Protein AF-A0A8J8GK14-F1 (afdb_monomer)

Nearest PDB structures (foldseek):
  2dpd-assembly1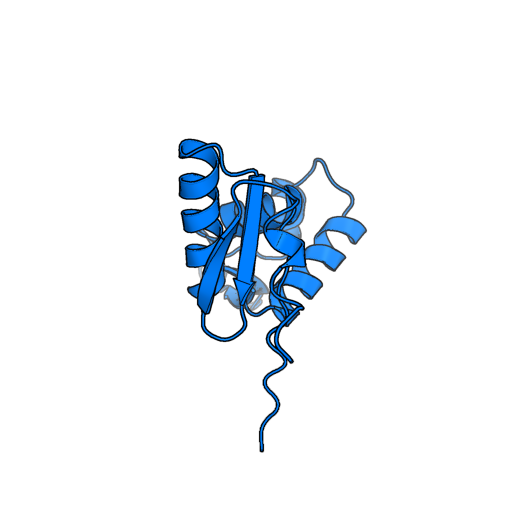_B  TM=7.185E-01  e=2.760E-03  Bacillus subtilis
  3u1d-assembly1_B  TM=7.620E-01  e=7.532E-03  Halomicrobium mukohataei DSM 12286
  4g6q-assembly1_A  TM=6.175E-01  e=2.434E-03  Kribbella fla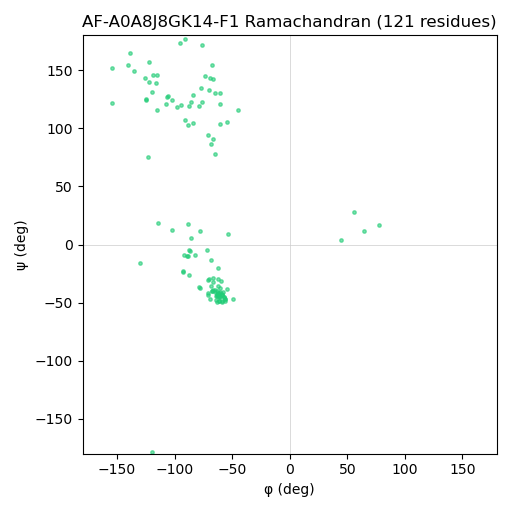vida DSM 17836
  6cmv-assembly3_F  TM=6.280E-01  e=9.682E-03  Sulfolobus acidocaldarius
  1bm9-assembly1_A  TM=5.878E-01  e=8.020E-03  Bacillus subtilis

Mean predicted aligned error: 11.46 Å

Secondary structure (DSSP, 8-state):
--------EE--HHHHHHHHHHHHS-EEHHHHHHHTTTS-HHHHHHHHHHHHHTTSEEEEEE--SSS----EEEEEE-HHHHHHHHHHHHHHHHT--EEEE-TTS-EEEESSSSTTSGGG---

Solvent-accessible surface area (backbone atoms only — not comparable to full-atom values): 7281 Å² total; per-residue (Å²): 135,83,82,75,76,56,62,68,43,77,73,50,77,65,53,50,50,53,39,60,61,20,62,83,45,67,36,37,65,69,58,48,47,62,75,51,63,88,58,57,69,67,58,52,53,50,51,52,52,53,34,37,79,66,54,26,34,39,81,42,82,40,76,57,79,94,77,55,92,63,77,38,67,19,37,28,40,30,72,59,25,47,52,55,49,53,50,48,53,51,32,57,76,72,65,35,70,50,58,32,42,38,72,82,74,49,71,50,83,24,69,42,84,68,64,67,64,62,78,80,67,75,136

Foldseek 3Di:
DDPPPFPWDWQDPLLLVLQVVQAVPWDFLVVSCVVVVVDDSVVNVVSQVVCVVVLQKDWDWDDDPDDDPDTTITIHGDPLVVLQNVVVVVCVVVCFDTWTQTSVSDIDTHNDPVSVPCVVDDD

Organism: NCBI:txid2741724

Radius of gyration: 16.47 Å; Cα contacts (8 Å, |Δi|>4): 160; chains: 1; bounding box: 32×40×49 Å

pLDDT: mean 71.57, std 18.67, range [32.75, 92.5]

Structure (mmCIF, N/CA/C/O backbone):
data_AF-A0A8J8GK14-F1
#
_entry.id   AF-A0A8J8GK14-F1
#
loop_
_atom_site.group_PDB
_atom_site.id
_atom_site.type_symbol
_atom_site.label_atom_id
_atom_site.label_alt_id
_atom_site.label_comp_id
_atom_site.label_asym_id
_atom_site.label_entity_id
_atom_site.label_seq_id
_atom_site.pdbx_PDB_ins_code
_atom_site.Cartn_x
_atom_site.Cartn_y
_atom_site.Cartn_z
_atom_site.occupancy
_atom_site.B_iso_or_equiv
_atom_site.auth_seq_id
_atom_site.auth_comp_id
_atom_site.auth_asym_id
_atom_site.auth_atom_id
_atom_site.pdbx_PDB_model_num
ATOM 1 N N . MET A 1 1 ? -6.306 -29.355 -0.835 1.00 34.22 1 MET A N 1
ATOM 2 C CA . MET A 1 1 ? -6.761 -28.596 0.345 1.00 34.22 1 MET A CA 1
ATOM 3 C C . MET A 1 1 ? -5.812 -27.424 0.485 1.00 34.22 1 MET A C 1
ATOM 5 O O . MET A 1 1 ? -4.718 -27.595 1.005 1.00 34.22 1 MET A O 1
ATOM 9 N N . SER A 1 2 ? -6.149 -26.294 -0.133 1.00 33.84 2 SER A N 1
ATOM 10 C CA . SER A 1 2 ? -5.322 -25.092 -0.061 1.00 33.84 2 SER A CA 1
ATOM 11 C C . SER A 1 2 ? -5.689 -24.370 1.226 1.00 33.84 2 SER A C 1
ATOM 13 O O . SER A 1 2 ? -6.761 -23.787 1.305 1.00 33.84 2 SER A O 1
ATOM 15 N N . ASN A 1 3 ? -4.831 -24.465 2.241 1.00 32.75 3 ASN A N 1
ATOM 16 C CA . ASN A 1 3 ? -4.860 -23.546 3.375 1.00 32.75 3 ASN A CA 1
ATOM 17 C C . ASN A 1 3 ? -4.423 -22.176 2.845 1.00 32.75 3 ASN A C 1
ATOM 19 O O . ASN A 1 3 ? -3.237 -21.845 2.854 1.00 32.75 3 ASN A O 1
ATOM 23 N N . THR A 1 4 ? -5.366 -21.395 2.325 1.00 37.84 4 THR A N 1
ATOM 24 C CA . THR A 1 4 ? -5.205 -19.948 2.202 1.00 37.84 4 THR A CA 1
ATOM 25 C C . THR A 1 4 ? -5.175 -19.416 3.626 1.00 37.84 4 THR A C 1
ATOM 27 O O . THR A 1 4 ? -6.206 -19.197 4.246 1.00 37.84 4 THR A O 1
ATOM 30 N N . SER A 1 5 ? -3.972 -19.323 4.196 1.00 37.78 5 SER A N 1
ATOM 31 C CA . SER A 1 5 ? -3.765 -18.672 5.482 1.00 37.78 5 SER A CA 1
ATOM 32 C C . SER A 1 5 ? -4.202 -17.223 5.318 1.00 37.78 5 SER A C 1
ATOM 34 O O . SER A 1 5 ? -3.531 -16.428 4.659 1.00 37.78 5 SER A O 1
ATOM 36 N N . THR A 1 6 ? -5.378 -16.921 5.854 1.00 44.06 6 THR A N 1
ATOM 37 C CA . THR A 1 6 ? -5.986 -15.600 5.921 1.00 44.06 6 THR A CA 1
ATOM 38 C C . THR A 1 6 ? -5.109 -14.716 6.810 1.00 44.06 6 THR A C 1
ATOM 40 O O . THR A 1 6 ? -5.377 -14.545 7.995 1.00 44.06 6 THR A O 1
ATOM 43 N N . GLN A 1 7 ? -3.983 -14.218 6.287 1.00 46.66 7 GLN A N 1
ATOM 44 C CA . GLN A 1 7 ? -3.114 -13.323 7.046 1.00 46.66 7 GLN A CA 1
ATOM 45 C C . GLN A 1 7 ? -3.802 -11.970 7.194 1.00 46.66 7 GLN A C 1
ATOM 47 O O . GLN A 1 7 ? -3.700 -11.091 6.341 1.00 46.66 7 GLN A O 1
ATOM 52 N N . VAL A 1 8 ? -4.492 -11.829 8.319 1.00 50.84 8 VAL A N 1
ATOM 53 C CA . VAL A 1 8 ? -4.963 -10.571 8.881 1.00 50.84 8 VAL A CA 1
ATOM 54 C C . VAL A 1 8 ? -3.768 -9.630 9.024 1.00 50.84 8 VAL A C 1
ATOM 56 O O . VAL A 1 8 ? -2.924 -9.801 9.909 1.00 50.84 8 VAL A O 1
ATOM 59 N N . ARG A 1 9 ? -3.668 -8.632 8.138 1.00 63.78 9 ARG A N 1
ATOM 60 C CA . ARG A 1 9 ? -2.577 -7.653 8.186 1.00 63.78 9 ARG A CA 1
ATOM 61 C C . ARG A 1 9 ? -3.050 -6.300 8.686 1.00 63.78 9 ARG A C 1
ATOM 63 O O . ARG A 1 9 ? -3.928 -5.668 8.108 1.00 63.78 9 ARG A O 1
ATOM 70 N N . LYS A 1 10 ? -2.352 -5.807 9.708 1.00 68.88 10 LYS A N 1
ATOM 71 C CA . LYS A 1 10 ? -2.446 -4.419 10.149 1.00 68.88 10 LYS A CA 1
ATOM 72 C C . LYS A 1 10 ? -1.616 -3.521 9.229 1.00 68.88 10 LYS A C 1
ATOM 74 O O . LYS A 1 10 ? -0.397 -3.681 9.170 1.00 68.88 10 LYS A O 1
ATOM 79 N N . LEU A 1 11 ? -2.267 -2.569 8.564 1.00 78.38 11 LEU A N 1
ATOM 80 C CA . LEU A 1 11 ? -1.589 -1.518 7.802 1.00 78.38 11 LEU A CA 1
ATOM 81 C C . LEU A 1 11 ? -1.195 -0.371 8.731 1.00 78.38 11 LEU A C 1
ATOM 83 O O . LEU A 1 11 ? -2.015 0.122 9.511 1.00 78.38 11 LEU A O 1
ATOM 87 N N . ASP A 1 12 ? 0.072 0.030 8.678 1.00 82.50 12 ASP A N 1
ATOM 88 C CA . ASP A 1 12 ? 0.547 1.217 9.384 1.00 82.50 12 ASP A CA 1
ATOM 89 C C . ASP A 1 12 ? 0.463 2.484 8.514 1.00 82.50 12 ASP A C 1
ATOM 91 O O . ASP A 1 12 ? 0.084 2.451 7.344 1.00 82.50 12 ASP A O 1
ATOM 95 N N . ALA A 1 13 ? 0.809 3.636 9.093 1.00 85.00 13 ALA A N 1
ATOM 96 C CA . ALA A 1 13 ? 0.746 4.911 8.382 1.00 85.00 13 ALA A CA 1
ATOM 97 C C . ALA A 1 13 ? 1.632 4.950 7.122 1.00 85.00 13 ALA A C 1
ATOM 99 O O . ALA A 1 13 ? 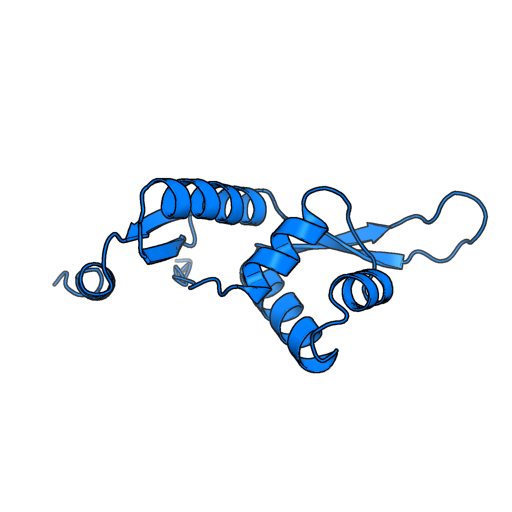1.288 5.633 6.163 1.00 85.00 13 ALA A O 1
ATOM 100 N N . LEU A 1 14 ? 2.759 4.229 7.114 1.00 88.81 14 LEU A N 1
ATOM 101 C CA . LEU A 1 14 ? 3.654 4.176 5.961 1.00 88.81 14 LEU A CA 1
ATOM 102 C C . LEU A 1 14 ? 3.108 3.236 4.881 1.00 88.81 14 LEU A C 1
ATOM 104 O O . LEU A 1 14 ? 3.219 3.558 3.702 1.00 88.81 14 LEU A O 1
ATOM 108 N N . ASP A 1 15 ? 2.496 2.115 5.266 1.00 89.38 15 ASP A N 1
ATOM 109 C CA . ASP A 1 15 ? 1.802 1.224 4.333 1.00 89.38 15 ASP A CA 1
ATOM 110 C C . ASP A 1 15 ? 0.719 1.993 3.561 1.00 89.38 15 ASP A C 1
ATOM 112 O O . ASP A 1 15 ? 0.673 1.963 2.332 1.00 89.38 15 ASP A O 1
ATOM 116 N N . LEU A 1 16 ? -0.103 2.755 4.284 1.00 88.38 16 LEU A N 1
ATOM 117 C CA . LEU A 1 16 ? -1.174 3.570 3.710 1.00 88.38 16 LEU A CA 1
ATOM 118 C C . LEU A 1 16 ? -0.637 4.699 2.822 1.00 88.38 16 LEU A C 1
ATOM 120 O O . LEU A 1 16 ? -1.193 4.951 1.755 1.00 88.38 16 LEU A O 1
ATOM 124 N N . GLU A 1 17 ? 0.463 5.346 3.218 1.00 91.12 17 GLU A N 1
ATOM 125 C CA . GLU A 1 17 ? 1.125 6.373 2.403 1.00 91.12 17 GLU A CA 1
ATOM 126 C C . GLU A 1 17 ? 1.657 5.781 1.086 1.00 91.12 17 GLU A C 1
ATOM 128 O O . GLU A 1 17 ? 1.454 6.365 0.021 1.00 91.12 17 GLU A O 1
ATOM 133 N N . ILE A 1 18 ? 2.272 4.591 1.130 1.00 91.94 18 ILE A N 1
ATOM 134 C CA . ILE A 1 18 ? 2.738 3.876 -0.068 1.00 91.94 18 ILE A CA 1
ATOM 135 C C . ILE A 1 18 ? 1.559 3.542 -0.992 1.00 91.94 18 ILE A C 1
ATOM 137 O O . ILE A 1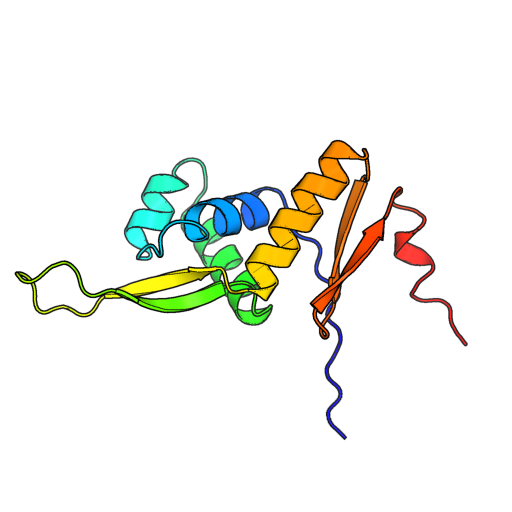 18 ? 1.626 3.830 -2.191 1.00 91.94 18 ILE A O 1
ATOM 141 N N . LEU A 1 19 ? 0.476 2.971 -0.452 1.00 91.25 19 LEU A N 1
ATOM 142 C CA . LEU A 1 19 ? -0.719 2.632 -1.233 1.00 91.25 19 LEU A CA 1
ATOM 143 C C . LEU A 1 19 ? -1.346 3.882 -1.860 1.00 91.25 19 LEU A C 1
ATOM 145 O O . LEU A 1 19 ? -1.676 3.871 -3.047 1.00 91.25 19 LEU A O 1
ATOM 149 N N . ALA A 1 20 ? -1.463 4.977 -1.106 1.00 90.69 20 ALA A N 1
ATOM 150 C CA . ALA A 1 20 ? -2.029 6.233 -1.593 1.00 90.69 20 ALA A CA 1
ATOM 151 C C . ALA A 1 20 ? -1.197 6.845 -2.731 1.00 90.69 20 ALA A C 1
ATOM 153 O O . ALA A 1 20 ? -1.754 7.249 -3.755 1.00 90.69 20 ALA A O 1
ATOM 154 N N . VAL A 1 21 ? 0.134 6.856 -2.592 1.00 91.88 21 VAL A N 1
ATOM 155 C CA . VAL A 1 21 ? 1.052 7.354 -3.630 1.00 91.88 21 VAL A CA 1
ATOM 156 C C . VAL A 1 21 ? 0.915 6.553 -4.928 1.00 91.88 21 VAL A C 1
ATOM 158 O O . VAL A 1 21 ? 0.911 7.137 -6.011 1.00 91.88 21 VAL A O 1
ATOM 161 N N . LEU A 1 22 ? 0.776 5.230 -4.827 1.00 91.88 22 LEU A N 1
ATOM 162 C CA . LEU A 1 22 ? 0.753 4.321 -5.978 1.00 91.88 22 LEU A CA 1
ATOM 163 C C . LEU A 1 22 ? -0.645 4.092 -6.577 1.00 91.88 22 LEU A C 1
ATOM 165 O O . LEU A 1 22 ? -0.750 3.513 -7.659 1.00 91.88 22 LEU A O 1
ATOM 169 N N . THR A 1 23 ? -1.713 4.556 -5.916 1.00 87.12 23 THR A N 1
ATOM 170 C CA . THR A 1 23 ? -3.102 4.370 -6.382 1.00 87.12 23 THR A CA 1
ATOM 171 C C . THR A 1 23 ? -3.382 5.148 -7.663 1.00 87.12 23 THR A C 1
ATOM 173 O O . THR A 1 23 ? -4.051 4.643 -8.562 1.00 87.12 23 THR A O 1
ATOM 176 N N . ASN A 1 24 ? -2.858 6.371 -7.759 1.00 76.50 24 ASN A N 1
ATOM 177 C CA . ASN A 1 24 ? -3.155 7.271 -8.875 1.00 76.50 24 ASN A CA 1
ATOM 178 C C . ASN A 1 24 ? -2.146 7.168 -10.018 1.00 76.50 24 ASN A C 1
ATOM 180 O O . ASN A 1 24 ? -2.452 7.543 -11.148 1.00 76.50 24 ASN A O 1
ATOM 184 N N . ASN A 1 25 ? -0.928 6.707 -9.734 1.00 83.62 25 ASN A N 1
ATOM 185 C CA . ASN A 1 25 ? 0.107 6.601 -10.744 1.00 83.62 25 ASN A CA 1
ATOM 186 C C . ASN A 1 25 ? 1.116 5.521 -10.347 1.00 83.62 25 ASN A C 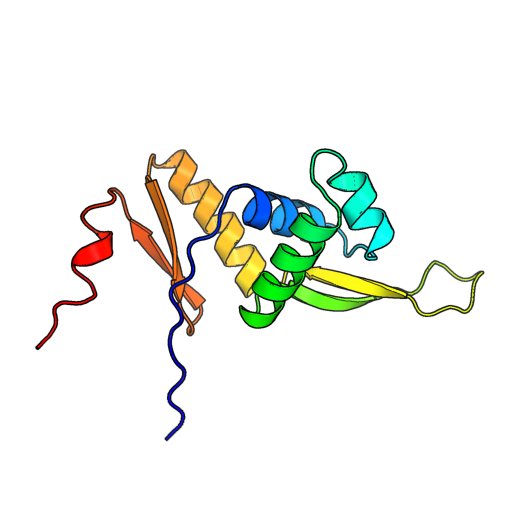1
ATOM 188 O O . ASN A 1 25 ? 1.724 5.633 -9.279 1.00 83.62 25 ASN A O 1
ATOM 192 N N . PRO A 1 26 ? 1.327 4.491 -11.176 1.00 87.25 26 PRO A N 1
ATOM 193 C CA . PRO A 1 26 ? 2.375 3.533 -10.905 1.00 87.25 26 PRO A CA 1
ATOM 194 C C . PRO A 1 26 ? 3.748 4.208 -10.986 1.00 87.25 26 PRO A C 1
ATOM 196 O O . PRO A 1 26 ? 4.074 4.904 -11.950 1.00 87.25 26 PRO A O 1
ATOM 199 N N . LEU A 1 27 ? 4.571 4.002 -9.961 1.00 88.25 27 LEU A N 1
ATOM 200 C CA . LEU A 1 27 ? 5.891 4.617 -9.864 1.00 88.25 27 LEU A CA 1
ATOM 201 C C . LEU A 1 27 ? 6.980 3.557 -9.896 1.00 88.25 27 LEU A C 1
ATOM 203 O O . LEU A 1 27 ? 6.904 2.517 -9.244 1.00 88.25 27 LEU A O 1
ATOM 207 N N . TRP A 1 28 ? 8.052 3.863 -10.614 1.00 88.75 28 TRP A N 1
ATOM 208 C CA . TRP A 1 28 ? 9.302 3.137 -10.476 1.00 88.75 28 TRP A CA 1
ATOM 209 C C . TRP A 1 28 ? 9.942 3.394 -9.110 1.00 88.75 28 TRP A C 1
ATOM 211 O O . TRP A 1 28 ? 9.726 4.431 -8.476 1.00 88.75 28 TRP A O 1
ATOM 221 N N . LYS A 1 29 ? 10.756 2.432 -8.665 1.00 84.62 29 LYS A N 1
ATOM 222 C CA . LYS A 1 29 ? 11.333 2.367 -7.315 1.00 84.62 29 LYS A CA 1
ATOM 223 C C . LYS A 1 29 ? 11.995 3.672 -6.860 1.00 84.62 29 LYS A C 1
ATOM 225 O O . LYS A 1 29 ? 11.726 4.141 -5.759 1.00 84.62 29 LYS A O 1
ATOM 230 N N . GLN A 1 30 ? 12.825 4.274 -7.712 1.00 85.06 30 GLN A N 1
ATOM 231 C CA . GLN A 1 30 ? 13.514 5.520 -7.377 1.00 85.06 30 GLN A CA 1
ATOM 232 C C . GLN A 1 30 ? 12.526 6.667 -7.140 1.00 85.06 30 GLN A C 1
ATOM 234 O O . GLN A 1 30 ? 12.647 7.384 -6.150 1.00 85.06 30 GLN A O 1
ATOM 239 N N . LYS A 1 31 ? 11.504 6.804 -7.994 1.00 87.94 31 LYS A N 1
ATOM 240 C CA . LYS A 1 31 ? 10.519 7.877 -7.847 1.00 87.94 31 LYS A CA 1
ATOM 241 C C . LYS A 1 31 ? 9.645 7.706 -6.619 1.00 87.94 31 LYS A C 1
ATOM 243 O O . LYS A 1 31 ? 9.325 8.694 -5.970 1.00 87.94 31 LYS A O 1
ATOM 248 N N . LEU A 1 32 ? 9.302 6.468 -6.271 1.00 88.19 32 LEU A N 1
ATOM 249 C CA . LEU A 1 32 ? 8.604 6.173 -5.022 1.00 88.19 32 LEU A CA 1
ATOM 250 C C . LEU A 1 32 ? 9.415 6.653 -3.807 1.00 88.19 32 LEU A C 1
ATOM 252 O O . LEU A 1 32 ? 8.862 7.283 -2.910 1.00 88.19 32 LEU A O 1
ATOM 256 N N . TYR A 1 33 ? 10.729 6.415 -3.798 1.00 88.38 33 TYR A N 1
ATOM 257 C CA . TYR A 1 33 ? 11.608 6.858 -2.712 1.00 88.38 33 TYR A CA 1
ATOM 258 C C . TYR A 1 33 ? 11.758 8.375 -2.637 1.00 88.38 33 TYR A C 1
ATOM 260 O O . TYR A 1 33 ? 11.745 8.924 -1.539 1.00 88.38 33 TYR A O 1
ATOM 268 N N . GLU A 1 34 ? 11.856 9.050 -3.782 1.00 88.75 34 GLU A N 1
ATOM 269 C CA . GLU A 1 34 ? 11.853 10.516 -3.842 1.00 88.75 34 GLU A CA 1
ATOM 270 C C . GLU A 1 34 ? 10.551 11.095 -3.273 1.00 88.75 34 GLU A C 1
ATOM 272 O O . GLU A 1 34 ? 10.590 12.022 -2.465 1.00 88.75 34 GLU A O 1
ATOM 277 N N . THR A 1 35 ? 9.402 10.527 -3.652 1.00 89.38 35 THR A N 1
ATOM 278 C CA . THR A 1 35 ? 8.083 10.964 -3.171 1.00 89.38 35 THR A CA 1
ATOM 279 C C . THR A 1 35 ? 7.944 10.780 -1.660 1.00 89.38 35 THR A C 1
ATOM 281 O O . THR A 1 35 ? 7.458 11.670 -0.966 1.00 89.38 35 THR A O 1
ATOM 284 N N . LEU A 1 36 ? 8.420 9.650 -1.134 1.00 88.06 36 LEU A N 1
ATOM 285 C CA . LEU A 1 36 ? 8.347 9.298 0.286 1.00 88.06 36 LEU A CA 1
AT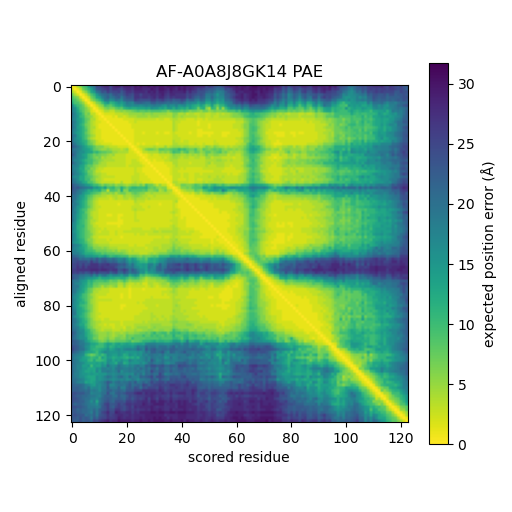OM 286 C C . LEU A 1 36 ? 9.545 9.805 1.102 1.00 88.06 36 LEU A C 1
ATOM 288 O O . LEU A 1 36 ? 9.763 9.305 2.207 1.00 88.06 36 LEU A O 1
ATOM 292 N N . GLY A 1 37 ? 10.319 10.773 0.584 1.00 78.25 37 GLY A N 1
ATOM 293 C CA . GLY A 1 37 ? 11.663 11.207 1.022 1.00 78.25 37 GLY A CA 1
ATOM 294 C C . GLY A 1 37 ? 11.868 11.601 2.498 1.00 78.25 37 GLY A C 1
ATOM 295 O O . GLY A 1 37 ? 12.924 12.102 2.871 1.00 78.25 37 GLY A O 1
ATOM 296 N N . LYS A 1 38 ? 10.879 11.362 3.358 1.00 73.62 38 LYS A N 1
ATOM 297 C CA . LYS A 1 38 ? 10.910 11.453 4.821 1.00 73.62 38 LYS A CA 1
ATOM 298 C C . LYS A 1 38 ? 11.341 10.147 5.513 1.00 73.62 38 LYS A C 1
ATOM 300 O O . LYS A 1 38 ? 11.518 10.154 6.731 1.00 73.62 38 LYS A O 1
ATOM 305 N N . LYS A 1 39 ? 11.460 9.019 4.797 1.00 80.12 39 LYS A N 1
ATOM 306 C CA . LYS A 1 39 ? 11.786 7.692 5.366 1.00 80.12 39 LYS A CA 1
ATOM 307 C C . LYS A 1 39 ? 13.044 7.087 4.737 1.00 80.12 39 LYS A C 1
ATOM 309 O O . LYS A 1 39 ? 13.419 7.423 3.619 1.00 80.12 39 LYS A O 1
ATOM 314 N N . SER A 1 40 ? 13.697 6.169 5.456 1.00 86.50 40 SER A N 1
ATOM 315 C CA . SER A 1 40 ? 14.876 5.474 4.925 1.00 86.50 40 SER A CA 1
ATOM 316 C C . SER A 1 40 ? 14.494 4.562 3.751 1.00 86.50 40 SER A C 1
ATOM 318 O O . SER A 1 40 ? 13.463 3.885 3.794 1.00 86.50 40 SER A O 1
ATOM 320 N N . ILE A 1 41 ? 15.356 4.490 2.731 1.00 86.12 41 ILE A N 1
ATOM 321 C CA . ILE A 1 41 ? 15.169 3.618 1.557 1.00 86.12 41 ILE A CA 1
ATOM 322 C C . ILE A 1 41 ? 14.959 2.156 1.975 1.00 86.12 41 ILE A C 1
ATOM 324 O O . ILE A 1 41 ? 14.127 1.461 1.398 1.00 86.12 41 ILE A O 1
ATOM 328 N N . GLN A 1 42 ? 15.679 1.691 3.000 1.00 88.44 42 GLN A N 1
ATOM 329 C CA . GLN A 1 42 ? 15.546 0.325 3.513 1.00 88.44 42 GLN A CA 1
ATOM 330 C C . GLN A 1 42 ? 14.166 0.077 4.127 1.00 88.44 42 GLN A C 1
ATOM 332 O O . GLN A 1 42 ? 13.574 -0.976 3.900 1.00 88.44 42 GLN A O 1
ATOM 337 N N . THR A 1 43 ? 13.636 1.050 4.872 1.00 90.44 43 THR A N 1
ATOM 338 C CA . THR A 1 43 ? 12.294 0.964 5.461 1.00 90.44 43 THR A CA 1
ATOM 339 C C . THR A 1 43 ? 11.231 0.910 4.372 1.00 90.44 43 THR A C 1
ATOM 341 O O . THR A 1 43 ? 10.379 0.026 4.408 1.00 90.44 43 THR A O 1
ATOM 344 N N . ILE A 1 44 ? 11.305 1.804 3.381 1.00 89.31 44 ILE A N 1
ATOM 345 C CA . ILE A 1 44 ? 10.336 1.825 2.278 1.00 89.31 44 ILE A CA 1
ATOM 346 C C . ILE A 1 44 ? 10.441 0.530 1.464 1.00 89.31 44 ILE A C 1
ATOM 348 O O . ILE A 1 44 ? 9.427 -0.081 1.157 1.00 89.31 44 ILE A O 1
ATOM 352 N N . GLY A 1 45 ? 11.658 0.071 1.156 1.00 89.56 45 GLY A N 1
ATOM 353 C CA . GLY A 1 45 ? 11.879 -1.185 0.438 1.00 89.56 45 GLY A CA 1
ATOM 354 C C . GLY A 1 45 ? 11.298 -2.402 1.160 1.00 89.56 45 GLY A C 1
ATOM 355 O O . GLY A 1 45 ? 10.644 -3.217 0.518 1.00 89.56 45 GLY A O 1
ATOM 356 N N . ARG A 1 46 ? 11.472 -2.497 2.487 1.00 91.06 46 ARG A N 1
ATOM 357 C CA . ARG A 1 46 ? 10.851 -3.565 3.284 1.00 91.06 46 ARG A CA 1
ATOM 358 C C . ARG A 1 46 ? 9.328 -3.490 3.210 1.00 91.06 46 ARG A C 1
ATOM 360 O O . ARG A 1 46 ? 8.706 -4.494 2.904 1.00 91.06 46 ARG A O 1
ATOM 367 N N . ARG A 1 47 ? 8.739 -2.305 3.409 1.00 90.94 47 ARG A N 1
ATOM 368 C CA . ARG A 1 47 ? 7.279 -2.136 3.339 1.00 90.94 47 ARG A CA 1
ATOM 369 C C . ARG A 1 47 ? 6.706 -2.480 1.973 1.00 90.94 47 ARG A C 1
ATOM 371 O O . ARG A 1 47 ? 5.686 -3.149 1.912 1.00 90.94 47 ARG A O 1
ATOM 378 N N . VAL A 1 48 ? 7.372 -2.083 0.891 1.00 91.06 48 VAL A N 1
ATOM 379 C CA . VAL A 1 48 ? 6.955 -2.456 -0.466 1.00 91.06 48 VAL A CA 1
ATOM 380 C C . VAL A 1 48 ? 6.938 -3.973 -0.627 1.00 91.06 48 VAL A C 1
ATOM 382 O O . VAL A 1 48 ? 5.916 -4.495 -1.052 1.00 91.06 48 VAL A O 1
ATOM 385 N N . ASN A 1 49 ? 8.007 -4.675 -0.236 1.00 90.12 49 ASN A N 1
ATOM 386 C CA . ASN A 1 49 ? 8.040 -6.139 -0.304 1.00 90.12 49 ASN A CA 1
ATOM 387 C C . ASN A 1 49 ? 6.913 -6.756 0.523 1.00 90.12 49 ASN A C 1
ATOM 389 O O . ASN A 1 49 ? 6.152 -7.563 0.005 1.00 90.12 49 ASN A O 1
ATOM 393 N N . ASP A 1 50 ? 6.759 -6.304 1.771 1.00 88.56 50 ASP A N 1
ATOM 394 C CA . ASP A 1 50 ? 5.701 -6.799 2.635 1.00 88.56 50 ASP A CA 1
ATOM 395 C C . ASP A 1 50 ? 4.332 -6.602 1.939 1.00 88.56 50 ASP A C 1
ATOM 397 O O . ASP A 1 50 ? 3.497 -7.501 1.945 1.00 88.56 50 ASP A O 1
ATOM 401 N N . LEU A 1 51 ? 4.048 -5.424 1.372 1.00 89.38 51 LEU A N 1
ATOM 402 C CA . LEU A 1 51 ? 2.773 -5.133 0.699 1.00 89.38 51 LEU A CA 1
ATOM 403 C C . LEU A 1 51 ? 2.568 -5.956 -0.585 1.00 89.38 51 LEU A C 1
ATOM 405 O O . LEU A 1 51 ? 1.424 -6.233 -0.939 1.00 89.38 51 LEU A O 1
ATOM 409 N N . GLN A 1 52 ? 3.644 -6.348 -1.271 1.00 89.88 52 GLN A N 1
ATOM 410 C CA . GLN A 1 52 ? 3.577 -7.268 -2.410 1.00 89.88 52 GLN A CA 1
ATOM 411 C C . GLN A 1 52 ? 3.240 -8.693 -1.964 1.00 89.88 52 GLN A C 1
ATOM 413 O O . GLN A 1 52 ? 2.384 -9.324 -2.577 1.00 89.88 52 GLN A O 1
ATOM 418 N N . ASP A 1 53 ? 3.837 -9.169 -0.869 1.00 87.19 53 ASP A N 1
ATOM 419 C CA . ASP A 1 53 ? 3.522 -10.485 -0.293 1.00 87.19 53 ASP A CA 1
ATOM 420 C C . ASP A 1 53 ? 2.055 -10.568 0.169 1.00 87.19 53 ASP A C 1
ATOM 422 O O . ASP A 1 53 ? 1.438 -11.631 0.136 1.00 87.19 53 ASP A O 1
ATOM 426 N N . GLY A 1 54 ? 1.483 -9.428 0.571 1.00 83.56 54 GLY A N 1
ATOM 427 C CA . GLY A 1 54 ? 0.070 -9.284 0.925 1.00 83.56 54 GLY A CA 1
ATOM 428 C C . GLY A 1 54 ? -0.877 -9.003 -0.247 1.00 83.56 54 GLY A C 1
ATOM 429 O O . GLY A 1 54 ? -2.042 -8.721 0.011 1.00 83.56 54 GLY A O 1
ATOM 430 N N . ASP A 1 55 ? -0.404 -9.025 -1.497 1.00 86.75 55 ASP A N 1
ATOM 431 C CA . ASP A 1 55 ? -1.185 -8.708 -2.709 1.00 86.75 55 ASP A CA 1
ATOM 432 C C . ASP A 1 55 ? -1.863 -7.319 -2.692 1.00 86.75 55 ASP A C 1
ATOM 434 O O . ASP A 1 55 ? -2.896 -7.080 -3.315 1.00 86.75 55 ASP A O 1
ATOM 438 N N . LEU A 1 56 ? -1.277 -6.360 -1.970 1.00 86.75 56 LEU A N 1
ATOM 439 C CA . LEU A 1 56 ? -1.728 -4.961 -1.935 1.00 86.75 56 LEU A CA 1
ATOM 440 C C . LEU A 1 56 ? -0.993 -4.106 -2.975 1.00 86.75 56 LEU A C 1
ATOM 442 O O . LEU A 1 56 ? -1.489 -3.064 -3.413 1.00 86.75 56 LEU A O 1
ATOM 446 N N . LEU A 1 57 ? 0.189 -4.564 -3.392 1.00 91.56 57 LEU A N 1
ATOM 447 C CA . LEU A 1 57 ? 0.975 -3.995 -4.476 1.00 91.56 57 LEU A CA 1
ATOM 448 C C . LEU A 1 57 ? 1.310 -5.059 -5.516 1.00 91.56 57 LEU A C 1
ATOM 450 O O . LEU A 1 57 ? 1.679 -6.181 -5.186 1.00 91.56 57 LEU A O 1
ATOM 454 N N . ALA A 1 58 ? 1.306 -4.655 -6.781 1.00 89.38 58 ALA A N 1
ATOM 455 C CA . ALA A 1 58 ? 1.802 -5.462 -7.884 1.00 89.38 58 ALA A CA 1
ATOM 456 C C . ALA A 1 58 ? 2.973 -4.765 -8.578 1.00 89.38 58 ALA A C 1
ATOM 458 O O . ALA A 1 58 ? 2.999 -3.539 -8.730 1.00 89.38 58 ALA A O 1
ATOM 459 N N . SER A 1 59 ? 3.926 -5.561 -9.060 1.00 90.12 59 SER A N 1
ATOM 460 C CA . SER A 1 59 ? 4.917 -5.077 -10.018 1.00 90.12 59 SER A CA 1
ATOM 461 C C . SER A 1 59 ? 4.239 -4.808 -11.362 1.00 90.12 59 SER A C 1
ATOM 463 O O . SER A 1 59 ? 3.356 -5.549 -11.796 1.00 90.12 59 SER A O 1
ATOM 465 N N . CYS A 1 60 ? 4.662 -3.760 -12.054 1.00 86.50 60 CYS A N 1
ATOM 466 C CA . CYS A 1 60 ? 4.197 -3.442 -13.396 1.00 86.50 60 CYS A CA 1
ATOM 467 C C . CYS A 1 60 ? 5.351 -2.939 -14.257 1.00 86.50 60 CYS A C 1
ATOM 469 O O . CYS A 1 60 ? 6.353 -2.431 -13.755 1.00 86.50 60 CYS A O 1
ATOM 471 N N . ILE A 1 61 ? 5.215 -3.103 -15.568 1.00 85.00 61 ILE A N 1
ATOM 472 C CA . ILE A 1 61 ? 6.175 -2.563 -16.523 1.00 85.00 61 ILE A CA 1
ATOM 473 C C . ILE A 1 61 ? 5.747 -1.138 -16.841 1.00 85.00 61 ILE A C 1
ATOM 475 O O . ILE A 1 61 ? 4.654 -0.905 -17.358 1.00 85.00 61 ILE A O 1
ATOM 479 N N . LEU A 1 62 ? 6.623 -0.192 -16.535 1.00 80.50 62 LEU A N 1
ATOM 480 C CA . LEU A 1 62 ? 6.490 1.191 -16.943 1.00 80.50 62 LEU A CA 1
ATOM 481 C C . LEU A 1 62 ? 7.273 1.373 -18.235 1.00 80.50 62 LEU A C 1
ATOM 483 O O . LEU A 1 62 ? 8.483 1.148 -18.280 1.00 80.50 62 LEU A O 1
ATOM 487 N N . SER A 1 63 ? 6.567 1.783 -19.286 1.00 72.06 63 SER A N 1
ATOM 488 C CA . SER A 1 63 ? 7.204 2.292 -20.492 1.00 72.06 63 SER A CA 1
ATOM 489 C C . SER A 1 63 ? 7.396 3.794 -20.303 1.00 72.06 63 SER A C 1
ATOM 491 O O . SER A 1 63 ? 6.417 4.536 -20.422 1.00 72.06 63 SER A O 1
ATOM 493 N N . PRO A 1 64 ? 8.608 4.284 -19.995 1.00 61.00 64 PRO A N 1
ATOM 494 C CA . PRO A 1 64 ? 8.859 5.714 -20.070 1.00 61.00 64 PRO A CA 1
ATOM 495 C C . PRO A 1 64 ? 8.617 6.147 -21.522 1.00 61.00 64 PRO A C 1
ATOM 497 O O . PRO A 1 64 ? 9.063 5.484 -22.455 1.00 61.00 64 PRO A O 1
ATOM 500 N N . ASN A 1 65 ? 7.835 7.206 -21.723 1.00 59.16 65 ASN A N 1
ATOM 501 C CA . ASN A 1 65 ? 7.392 7.650 -23.044 1.00 59.16 65 ASN A CA 1
ATOM 502 C C . ASN A 1 65 ? 8.532 7.659 -24.089 1.00 59.16 65 ASN A C 1
ATOM 504 O O . ASN A 1 65 ? 9.501 8.402 -23.960 1.00 59.16 65 ASN A O 1
ATOM 508 N N . SER A 1 66 ? 8.376 6.809 -25.111 1.00 51.56 66 SER A N 1
ATOM 509 C CA . SER A 1 66 ? 8.858 6.865 -26.507 1.00 51.56 66 SER A CA 1
ATOM 510 C C . SER A 1 66 ? 10.304 7.271 -26.865 1.00 51.56 66 SER A C 1
ATOM 512 O O . SER A 1 66 ? 10.605 7.310 -28.057 1.00 51.56 66 SER A O 1
ATOM 514 N N . LEU A 1 67 ? 11.222 7.520 -25.925 1.00 55.19 67 LEU A N 1
ATOM 515 C CA . LEU A 1 67 ? 12.597 7.943 -26.260 1.00 55.19 67 LEU A CA 1
ATOM 516 C C . LEU A 1 67 ? 13.721 7.155 -25.572 1.00 55.19 67 LEU A C 1
ATOM 518 O O . LEU A 1 67 ? 14.839 7.177 -26.075 1.00 55.19 67 LEU A O 1
ATOM 522 N N . ASN A 1 68 ? 13.437 6.390 -24.513 1.00 51.84 68 ASN A N 1
ATOM 523 C CA . ASN A 1 68 ? 14.405 5.481 -23.892 1.00 51.84 68 ASN A CA 1
ATOM 524 C C . ASN A 1 68 ? 13.830 4.063 -23.837 1.00 51.84 68 ASN A C 1
ATOM 526 O O . ASN A 1 68 ? 12.747 3.844 -23.306 1.00 51.84 68 ASN A O 1
ATOM 530 N N . ARG A 1 69 ? 14.560 3.102 -24.416 1.00 53.41 69 ARG A N 1
ATOM 531 C CA . ARG A 1 69 ? 14.153 1.695 -24.600 1.00 53.41 69 ARG A CA 1
ATOM 532 C C . ARG A 1 69 ? 14.270 0.832 -23.340 1.00 53.41 69 ARG A C 1
ATOM 534 O O . ARG A 1 69 ? 14.154 -0.387 -23.434 1.00 53.41 69 ARG A O 1
ATOM 541 N N . ASP A 1 70 ? 14.489 1.439 -22.184 1.00 64.81 70 ASP A N 1
ATOM 542 C CA . ASP A 1 70 ? 14.670 0.692 -20.950 1.00 64.81 70 ASP A CA 1
ATOM 543 C C . ASP A 1 70 ? 13.310 0.508 -20.286 1.00 64.81 70 ASP A C 1
ATOM 545 O O . ASP A 1 70 ? 12.705 1.449 -19.770 1.00 64.81 70 ASP A O 1
ATOM 549 N N . LEU A 1 71 ? 12.805 -0.725 -20.346 1.00 70.00 71 LEU A N 1
ATOM 550 C CA . LEU A 1 71 ? 11.651 -1.144 -19.563 1.00 70.00 71 LEU A CA 1
ATOM 551 C C . LEU A 1 71 ? 12.002 -0.981 -18.084 1.00 70.00 71 LEU A C 1
ATOM 553 O O . LEU A 1 71 ? 12.956 -1.591 -17.597 1.00 70.00 71 LEU A O 1
ATOM 557 N N . VAL A 1 72 ? 11.226 -0.173 -17.364 1.00 80.69 72 VAL A N 1
ATOM 558 C CA . VAL A 1 72 ? 11.442 0.044 -15.933 1.00 80.69 72 VAL A CA 1
ATOM 559 C C . VAL A 1 72 ? 10.373 -0.706 -15.157 1.00 80.69 72 VAL A C 1
ATOM 561 O O . VAL A 1 72 ? 9.181 -0.540 -15.404 1.00 80.69 72 VAL A O 1
ATOM 564 N N . ILE A 1 73 ? 10.786 -1.529 -14.194 1.00 82.19 73 ILE A N 1
ATOM 565 C CA . ILE A 1 73 ? 9.846 -2.163 -13.268 1.00 82.19 73 ILE A CA 1
ATOM 566 C C . ILE A 1 73 ? 9.411 -1.116 -12.239 1.00 82.19 73 ILE A C 1
ATOM 568 O O . ILE A 1 73 ? 10.237 -0.522 -11.538 1.00 82.19 73 ILE A O 1
ATOM 572 N N . GLY A 1 74 ? 8.106 -0.886 -12.165 1.00 88.81 74 GLY A N 1
ATOM 573 C CA . GLY A 1 74 ? 7.469 -0.068 -11.146 1.00 88.81 74 GLY A CA 1
ATOM 574 C C . GLY A 1 74 ? 6.467 -0.843 -10.313 1.00 88.81 74 GLY A C 1
ATOM 575 O O . GLY A 1 74 ? 6.259 -2.040 -10.502 1.00 88.81 74 GLY A O 1
ATOM 576 N N . TYR A 1 75 ? 5.846 -0.131 -9.386 1.00 92.25 75 TYR A N 1
ATOM 577 C CA . TYR A 1 75 ? 4.838 -0.650 -8.475 1.00 92.25 75 TYR A CA 1
ATOM 578 C C . TYR A 1 75 ? 3.504 0.028 -8.753 1.00 92.25 75 TYR A C 1
ATOM 580 O O . TYR A 1 75 ? 3.467 1.211 -9.097 1.00 92.25 75 TYR A O 1
ATOM 588 N N . LYS A 1 76 ? 2.417 -0.715 -8.583 1.00 92.50 76 LYS A N 1
ATOM 589 C CA . LYS A 1 76 ? 1.049 -0.199 -8.624 1.00 92.50 76 LYS A CA 1
ATOM 590 C C . LYS A 1 76 ? 0.239 -0.784 -7.478 1.00 92.50 76 LYS A C 1
ATOM 592 O O . LYS A 1 76 ? 0.475 -1.929 -7.092 1.00 92.50 76 LYS A O 1
ATOM 597 N N . THR A 1 77 ? -0.730 -0.027 -6.985 1.00 92.12 77 THR A N 1
ATOM 598 C CA . THR A 1 77 ? -1.721 -0.541 -6.035 1.00 92.12 77 THR A CA 1
ATOM 599 C C . THR A 1 77 ? -2.662 -1.515 -6.746 1.00 92.12 77 THR A C 1
ATOM 601 O O . THR A 1 77 ? -3.116 -1.235 -7.861 1.00 92.12 77 THR A O 1
ATOM 604 N N . THR A 1 78 ? -2.910 -2.679 -6.143 1.00 90.06 78 THR A N 1
ATOM 605 C CA . THR A 1 78 ? -3.909 -3.650 -6.628 1.00 90.06 78 THR A CA 1
ATOM 606 C C . THR A 1 78 ? -5.321 -3.181 -6.274 1.00 90.06 78 THR A C 1
ATOM 608 O O . THR A 1 78 ? -5.491 -2.217 -5.527 1.00 90.06 78 THR A O 1
ATOM 611 N N . ASP A 1 79 ? -6.353 -3.853 -6.786 1.00 86.31 79 ASP A N 1
ATOM 612 C CA . ASP A 1 79 ? -7.727 -3.545 -6.373 1.00 86.31 79 ASP A CA 1
ATOM 613 C C . ASP A 1 79 ? -7.923 -3.824 -4.874 1.00 86.31 79 ASP A C 1
ATOM 615 O O . ASP A 1 79 ? -8.438 -2.962 -4.168 1.00 86.31 79 ASP A O 1
ATOM 619 N N . ARG A 1 80 ? -7.355 -4.921 -4.354 1.00 82.94 80 ARG A N 1
ATOM 620 C CA . ARG A 1 80 ? -7.304 -5.221 -2.914 1.00 82.94 80 ARG A CA 1
ATOM 621 C C . ARG A 1 80 ? -6.615 -4.119 -2.104 1.00 82.94 80 ARG A C 1
ATOM 623 O O . ARG A 1 80 ? -7.125 -3.682 -1.074 1.00 82.94 80 ARG A O 1
ATOM 630 N N . GLY A 1 81 ? -5.476 -3.617 -2.587 1.00 85.88 81 GLY A N 1
ATOM 631 C CA . GLY A 1 81 ? -4.780 -2.48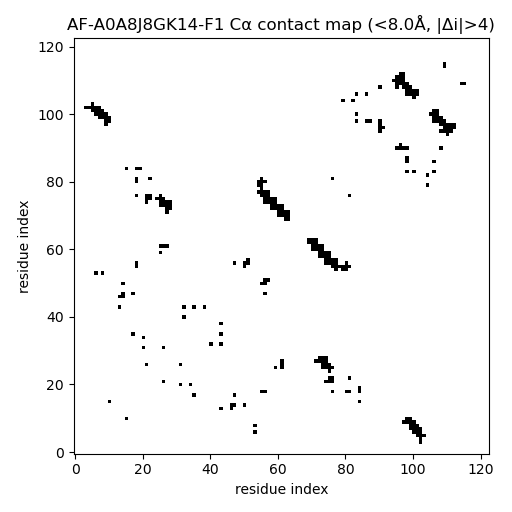1 -1.979 1.00 85.88 81 GLY A CA 1
ATOM 632 C C . GLY A 1 81 ? -5.609 -1.193 -1.979 1.00 85.88 81 GLY A C 1
ATOM 633 O O . GLY A 1 81 ? -5.557 -0.429 -1.013 1.00 85.88 81 GLY A O 1
ATOM 634 N N . ARG A 1 82 ? -6.405 -0.960 -3.032 1.00 86.56 82 ARG A N 1
ATOM 635 C CA . ARG A 1 82 ? -7.313 0.192 -3.123 1.00 86.56 82 ARG A CA 1
ATOM 636 C C . ARG A 1 82 ? -8.462 0.058 -2.130 1.00 86.56 82 ARG A C 1
ATOM 638 O O . ARG A 1 82 ? -8.704 0.998 -1.379 1.00 86.56 82 ARG A O 1
ATOM 645 N N . THR A 1 83 ? -9.098 -1.110 -2.065 1.00 83.25 83 THR A N 1
ATOM 646 C C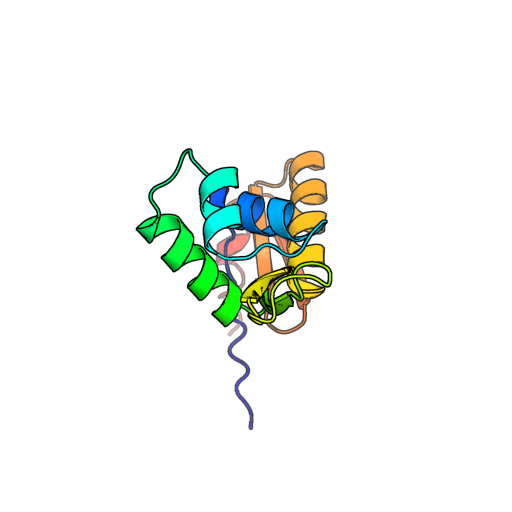A . THR A 1 83 ? -10.155 -1.407 -1.091 1.00 83.25 83 THR A CA 1
ATOM 647 C C . THR A 1 83 ? -9.652 -1.208 0.336 1.00 83.25 83 THR A C 1
ATOM 649 O O . THR A 1 83 ? -10.300 -0.524 1.123 1.00 83.25 83 THR A O 1
ATOM 652 N N . ALA A 1 84 ? -8.458 -1.707 0.661 1.00 81.69 84 ALA A N 1
ATOM 653 C CA . ALA A 1 84 ? -7.845 -1.508 1.973 1.00 81.69 84 ALA A CA 1
ATOM 654 C C . ALA A 1 84 ? -7.667 -0.021 2.338 1.00 81.69 84 ALA A C 1
ATOM 656 O O . ALA A 1 84 ? -7.912 0.385 3.477 1.00 81.69 84 ALA A O 1
ATOM 657 N N . LEU A 1 85 ? -7.252 0.799 1.369 1.00 84.00 85 LEU A N 1
ATOM 658 C CA . LEU A 1 85 ? -7.065 2.238 1.546 1.00 84.00 85 LEU A CA 1
ATOM 659 C C . LEU A 1 85 ? -8.400 2.987 1.691 1.00 84.00 85 LEU A C 1
ATOM 661 O O . LEU A 1 85 ? -8.528 3.854 2.554 1.00 84.00 85 LEU A O 1
ATOM 665 N N . GLU A 1 86 ? -9.397 2.664 0.867 1.00 82.00 86 GLU A N 1
ATOM 666 C CA . GLU A 1 86 ? -10.739 3.260 0.937 1.00 82.00 86 GLU A CA 1
ATOM 667 C C . GLU A 1 86 ? -11.401 2.973 2.281 1.00 82.00 86 GLU A C 1
ATOM 669 O O . GLU A 1 86 ? -11.894 3.888 2.943 1.00 82.00 86 GLU A O 1
ATOM 674 N N . GLN A 1 87 ? -11.314 1.725 2.730 1.00 73.38 87 GLN A N 1
ATOM 675 C CA . GLN A 1 87 ? -11.804 1.324 4.038 1.00 73.38 87 GLN A CA 1
ATOM 676 C C . GLN A 1 87 ? -11.083 2.084 5.152 1.00 73.38 87 GLN A C 1
ATOM 678 O O . GLN A 1 87 ? -11.723 2.523 6.104 1.00 73.38 87 GLN A O 1
ATOM 683 N N . HIS A 1 88 ? -9.777 2.351 5.013 1.00 78.31 88 HIS A N 1
ATOM 684 C CA . HIS A 1 88 ? -9.041 3.190 5.967 1.00 78.31 88 HIS A CA 1
ATOM 685 C C . HIS A 1 88 ? -9.611 4.593 6.097 1.00 78.31 88 HIS A C 1
ATOM 687 O O . HIS A 1 88 ? -9.769 5.087 7.215 1.00 78.31 88 HIS A O 1
ATOM 693 N N . HIS A 1 89 ? -9.973 5.218 4.983 1.00 75.00 89 HIS A N 1
ATOM 694 C CA . HIS A 1 89 ? -10.608 6.529 5.015 1.00 75.00 89 HIS A CA 1
ATOM 695 C C . HIS A 1 89 ? -12.003 6.487 5.654 1.00 75.00 89 HIS A C 1
ATOM 697 O O . HIS A 1 89 ? -12.330 7.384 6.432 1.00 75.00 89 HIS A O 1
ATOM 703 N N . ILE A 1 90 ? -12.794 5.442 5.387 1.00 68.12 90 ILE A N 1
ATOM 704 C CA . ILE A 1 90 ? -14.115 5.243 6.009 1.00 68.12 90 ILE A CA 1
ATOM 705 C C . ILE A 1 90 ? -13.968 5.065 7.527 1.00 68.12 90 ILE A C 1
ATOM 707 O O . ILE A 1 90 ? -14.590 5.791 8.300 1.00 68.12 90 ILE A O 1
ATOM 711 N N . CYS A 1 91 ? -13.070 4.178 7.955 1.00 67.12 91 CYS A N 1
ATOM 712 C CA . CYS A 1 91 ? -12.724 3.917 9.351 1.00 67.12 91 CYS A CA 1
ATOM 713 C C . CYS A 1 91 ? -12.265 5.190 10.076 1.00 67.12 91 CYS A C 1
ATOM 715 O O . CYS A 1 91 ? -12.752 5.479 11.166 1.00 67.12 91 CYS A O 1
ATOM 717 N N . GLN A 1 92 ? -11.370 5.986 9.477 1.00 69.50 92 GLN A N 1
ATOM 718 C CA . GLN A 1 92 ? -10.946 7.260 10.068 1.00 69.50 92 GLN A CA 1
ATOM 719 C C . GLN A 1 92 ? -12.111 8.246 10.214 1.00 69.50 92 GLN A C 1
ATOM 721 O O . GLN A 1 92 ? -12.225 8.897 11.253 1.00 69.50 92 GLN A O 1
ATOM 726 N N . ALA A 1 93 ? -12.982 8.348 9.206 1.00 62.31 93 ALA A N 1
ATOM 727 C CA . ALA A 1 93 ? -14.154 9.221 9.253 1.00 62.31 93 ALA A CA 1
ATOM 728 C C . ALA A 1 93 ? -15.183 8.768 10.307 1.00 62.31 93 ALA A C 1
ATOM 730 O O . ALA A 1 93 ? -15.835 9.609 10.924 1.00 62.31 93 ALA A O 1
ATOM 731 N N . ALA A 1 94 ? -15.293 7.458 10.540 1.00 62.66 94 ALA A N 1
ATOM 732 C CA . ALA A 1 94 ? -16.153 6.855 11.557 1.00 62.66 94 ALA A CA 1
ATOM 733 C C . ALA A 1 94 ? -15.539 6.852 12.973 1.00 62.66 94 ALA A C 1
ATOM 735 O O . ALA A 1 94 ? -16.232 6.536 13.939 1.00 62.66 94 ALA A O 1
ATOM 736 N N . GLY A 1 95 ? -14.257 7.207 13.122 1.00 59.06 95 GLY A N 1
ATOM 737 C CA . GLY A 1 95 ? -13.542 7.151 14.402 1.00 59.06 95 GLY A CA 1
ATOM 738 C C . GLY A 1 95 ? -13.088 5.744 14.816 1.00 59.06 95 GLY A C 1
ATOM 739 O O . GLY A 1 95 ? -12.751 5.530 15.980 1.00 59.06 95 GLY A O 1
ATOM 740 N N . CYS A 1 96 ? -13.063 4.787 13.889 1.00 59.03 96 CYS A N 1
ATOM 741 C CA . CYS A 1 96 ? -12.590 3.430 14.136 1.00 59.03 96 CYS A CA 1
ATOM 742 C C . CYS A 1 96 ? -11.054 3.394 14.265 1.00 59.03 96 CYS A C 1
ATOM 744 O O . CYS A 1 96 ? -10.320 4.143 13.611 1.00 59.03 96 CYS A O 1
ATOM 746 N N . GLY A 1 97 ? -10.552 2.521 15.143 1.00 52.22 97 GLY A N 1
ATOM 747 C CA . GLY A 1 97 ? -9.147 2.517 15.552 1.00 52.22 97 GLY A CA 1
ATOM 748 C C . GLY A 1 97 ? -8.213 1.686 14.669 1.00 52.22 97 GLY A C 1
ATOM 749 O O . GLY A 1 97 ? -7.006 1.957 14.662 1.00 52.22 97 GLY A O 1
ATOM 750 N N . LYS A 1 98 ? -8.712 0.649 13.974 1.00 55.38 98 LYS A N 1
ATOM 751 C CA . LYS A 1 98 ? -7.881 -0.286 13.186 1.00 55.38 98 LYS A CA 1
ATOM 752 C C . LYS A 1 98 ? -8.652 -0.952 12.041 1.00 55.38 98 LYS A C 1
ATOM 754 O O . LYS A 1 98 ? -9.844 -1.204 12.155 1.00 55.38 98 LYS A O 1
ATOM 759 N N . ILE A 1 99 ? -7.904 -1.316 10.994 1.00 57.66 99 ILE A N 1
ATOM 760 C CA . ILE A 1 99 ? -8.375 -2.102 9.849 1.00 57.66 99 ILE A CA 1
ATOM 761 C C . ILE A 1 99 ? -7.550 -3.362 9.691 1.00 57.66 99 ILE A C 1
ATOM 763 O O . ILE A 1 99 ? -6.319 -3.328 9.812 1.00 57.66 99 ILE A O 1
ATOM 767 N N . VAL A 1 100 ? -8.251 -4.440 9.365 1.00 58.38 100 VAL A N 1
ATOM 768 C CA . VAL A 1 100 ? -7.685 -5.705 8.919 1.00 58.38 100 VAL A CA 1
ATOM 769 C C . VAL A 1 100 ? -8.204 -6.008 7.525 1.00 58.38 100 VAL A C 1
ATOM 771 O O . VAL A 1 100 ? -9.407 -5.968 7.291 1.00 58.38 100 VAL A O 1
ATOM 774 N N . VAL A 1 101 ? -7.288 -6.354 6.627 1.00 55.66 101 VAL A N 1
ATOM 775 C CA . VAL A 1 101 ? -7.620 -6.944 5.329 1.00 55.66 101 VAL A CA 1
ATOM 776 C C . VAL A 1 101 ? -7.347 -8.433 5.436 1.00 55.66 101 VAL A C 1
ATOM 778 O O . VAL A 1 101 ? -6.237 -8.825 5.815 1.00 55.66 101 VAL A O 1
ATOM 781 N N . ASP A 1 102 ? -8.351 -9.246 5.143 1.00 57.09 102 ASP A N 1
ATOM 782 C CA . ASP A 1 102 ? -8.244 -10.697 5.158 1.00 57.09 102 ASP A CA 1
ATOM 783 C C . ASP A 1 102 ? -7.946 -11.245 3.744 1.00 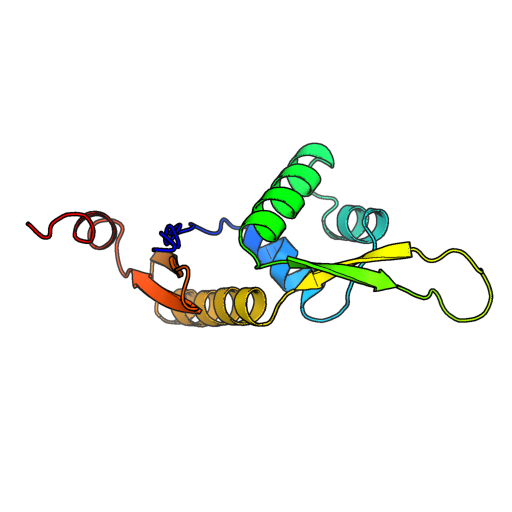57.09 102 ASP A C 1
ATOM 785 O O . ASP A 1 102 ? -7.827 -10.485 2.778 1.00 57.09 102 ASP A O 1
ATOM 789 N N . GLY A 1 103 ? -7.684 -12.549 3.635 1.00 46.41 103 GLY A N 1
ATOM 790 C CA . GLY A 1 103 ? -7.266 -13.227 2.400 1.00 46.41 103 GLY A CA 1
ATOM 791 C C . GLY A 1 103 ? -8.352 -13.384 1.332 1.00 46.41 103 GLY A C 1
ATOM 792 O O . GLY A 1 103 ? -8.032 -13.870 0.250 1.00 46.41 103 GLY A O 1
ATOM 793 N N . GLU A 1 104 ? -9.593 -12.990 1.622 1.00 53.41 104 GLU A N 1
ATOM 794 C CA . GLU A 1 104 ? -10.750 -13.078 0.719 1.00 53.41 104 GLU A CA 1
ATOM 795 C C . GLU A 1 104 ? -11.282 -11.689 0.322 1.00 53.41 104 GLU A C 1
ATOM 797 O O . GLU A 1 104 ? -12.414 -11.562 -0.133 1.00 53.41 104 GLU A O 1
ATOM 802 N N . ASP A 1 105 ? -10.466 -10.645 0.494 1.00 51.12 105 ASP A N 1
ATOM 803 C CA . ASP A 1 105 ? -10.834 -9.235 0.304 1.00 51.12 105 ASP A CA 1
ATOM 804 C C . ASP A 1 105 ? -11.898 -8.718 1.286 1.00 51.12 105 ASP A C 1
ATOM 806 O O . ASP A 1 105 ? -12.390 -7.595 1.123 1.00 51.12 105 ASP A O 1
ATOM 810 N N . HIS A 1 106 ? -12.227 -9.463 2.349 1.00 50.09 106 HIS A N 1
ATOM 811 C CA . HIS A 1 106 ? -13.070 -8.910 3.398 1.00 50.09 106 HIS A CA 1
ATOM 812 C C . HIS A 1 106 ? -12.244 -7.982 4.286 1.00 50.09 106 HIS A C 1
ATOM 814 O O . HIS A 1 106 ? -11.112 -8.266 4.698 1.00 50.09 106 HIS A O 1
ATOM 820 N N . VAL A 1 107 ? -12.840 -6.831 4.575 1.00 50.06 107 VAL A N 1
ATOM 821 C CA . VAL A 1 107 ? -12.261 -5.834 5.460 1.00 50.06 107 VAL A CA 1
ATOM 822 C C . VAL A 1 107 ? -13.037 -5.834 6.761 1.00 50.06 107 VAL A C 1
ATOM 824 O O . VAL A 1 107 ? -14.244 -5.610 6.775 1.00 50.06 107 VAL A O 1
ATOM 827 N N . HIS A 1 108 ? -12.324 -6.100 7.852 1.00 56.94 108 HIS A N 1
ATOM 828 C CA . HIS A 1 108 ? -12.892 -6.115 9.193 1.00 56.94 108 HIS A CA 1
ATOM 829 C C . HIS A 1 108 ? -12.597 -4.771 9.860 1.00 56.94 108 HIS A C 1
ATOM 831 O O . HIS A 1 108 ? -11.434 -4.370 10.021 1.00 56.94 108 HIS A O 1
ATOM 837 N N . GLU A 1 109 ? -13.666 -4.053 10.198 1.00 53.06 109 GLU A N 1
ATOM 838 C CA . GLU A 1 109 ? -13.627 -2.779 10.910 1.00 53.06 109 GLU A CA 1
ATOM 839 C C . GLU A 1 109 ? -13.589 -3.036 12.418 1.00 53.06 109 GLU A C 1
ATOM 841 O O . GLU A 1 109 ? -14.489 -3.668 12.967 1.00 53.06 109 GLU A O 1
ATOM 846 N N . PHE A 1 110 ? -12.570 -2.521 13.109 1.00 54.72 110 PHE A N 1
ATOM 847 C CA . PHE A 1 110 ? -12.483 -2.635 14.564 1.00 54.72 110 PHE A CA 1
ATOM 848 C C . PHE A 1 110 ? -12.561 -1.251 15.206 1.00 54.72 110 PHE A C 1
ATOM 850 O O . PHE A 1 110 ? -11.682 -0.394 15.033 1.00 54.72 110 PHE A O 1
ATOM 857 N N . THR A 1 111 ? -13.623 -1.038 15.982 1.00 44.31 111 THR A N 1
ATOM 858 C CA . THR A 1 111 ? -13.866 0.195 16.738 1.00 44.31 111 THR A CA 1
ATOM 859 C C . THR A 1 111 ? -12.893 0.358 17.905 1.00 44.31 111 THR A C 1
ATOM 861 O O . THR A 1 111 ? -12.515 1.482 18.237 1.00 44.31 111 THR A O 1
ATOM 864 N N . THR A 1 112 ? -12.406 -0.743 18.487 1.00 47.16 112 THR A N 1
ATOM 865 C CA . THR A 1 112 ? -11.429 -0.732 19.583 1.00 47.16 112 THR A CA 1
ATOM 866 C C . THR A 1 112 ? -10.353 -1.813 19.429 1.00 47.16 112 THR A C 1
ATOM 868 O O . THR A 1 112 ? -10.471 -2.754 18.653 1.00 47.16 112 THR A O 1
ATOM 871 N N . ALA A 1 113 ? -9.257 -1.701 20.190 1.00 43.16 113 ALA A N 1
ATOM 872 C CA . ALA A 1 113 ? -8.242 -2.755 20.246 1.00 43.16 113 ALA A CA 1
ATOM 873 C C . ALA A 1 113 ? -8.729 -4.051 20.930 1.00 43.16 113 ALA A C 1
ATOM 875 O O . ALA A 1 113 ? -8.028 -5.052 20.821 1.00 43.16 113 ALA A O 1
ATOM 876 N N . ALA A 1 114 ? -9.870 -4.023 21.631 1.00 43.31 114 ALA A N 1
ATOM 877 C CA . ALA A 1 114 ? -10.459 -5.184 22.296 1.00 43.31 114 ALA A CA 1
ATOM 878 C C . ALA A 1 114 ? -11.198 -6.093 21.300 1.00 43.31 114 ALA A C 1
ATOM 880 O O . ALA A 1 114 ? -11.045 -7.307 21.372 1.00 43.31 114 ALA A O 1
ATOM 881 N N . ASP A 1 115 ? -11.861 -5.503 20.300 1.00 45.62 115 ASP A N 1
ATOM 882 C CA . ASP A 1 115 ? -12.580 -6.224 19.236 1.00 45.62 115 ASP A CA 1
ATOM 883 C C . ASP A 1 115 ? -11.636 -7.104 18.376 1.00 45.62 115 ASP A C 1
ATOM 885 O O . ASP A 1 115 ? -12.056 -8.057 17.732 1.00 45.62 115 ASP A O 1
ATOM 889 N N . TYR A 1 116 ? -10.330 -6.805 18.398 1.00 42.16 116 TYR A N 1
ATOM 890 C CA . TYR A 1 116 ? -9.271 -7.521 17.676 1.00 42.16 116 TYR A CA 1
ATOM 891 C C . TYR A 1 116 ? -8.967 -8.922 18.237 1.00 42.16 116 TYR A C 1
ATOM 893 O O . TYR A 1 116 ? -8.547 -9.793 17.482 1.00 42.16 116 TYR A O 1
ATOM 901 N N . PHE A 1 117 ? -9.136 -9.145 19.546 1.00 43.81 117 PHE A N 1
ATOM 902 C CA . PHE A 1 117 ? -8.770 -10.417 20.192 1.00 43.81 117 PHE A CA 1
ATOM 903 C C . PHE A 1 117 ? -9.914 -11.437 20.249 1.00 43.81 117 PHE A C 1
ATOM 905 O O . PHE A 1 117 ? -9.659 -12.588 20.581 1.00 43.81 117 PHE A O 1
ATOM 912 N N . ASP A 1 118 ? -11.143 -11.045 19.907 1.00 42.94 118 ASP A N 1
ATOM 913 C CA . ASP A 1 118 ? -12.322 -11.924 19.996 1.00 42.94 118 ASP A CA 1
ATOM 914 C C . ASP A 1 118 ? -12.525 -12.790 18.735 1.00 42.94 118 ASP A C 1
ATOM 916 O O . ASP A 1 118 ? -13.381 -13.667 18.689 1.00 42.94 118 ASP A O 1
ATOM 920 N N . THR A 1 119 ? -11.711 -12.579 17.691 1.00 46.78 119 THR A N 1
ATOM 921 C CA . THR A 1 119 ? -11.741 -13.410 16.470 1.00 46.78 119 THR A CA 1
ATOM 922 C C . THR A 1 119 ? -10.855 -14.658 16.554 1.00 46.78 119 THR A C 1
ATOM 924 O O . THR A 1 119 ? -10.918 -15.495 15.659 1.00 46.78 119 THR A O 1
ATOM 927 N N . ASP A 1 120 ? -10.090 -14.822 17.641 1.00 44.19 120 ASP A N 1
ATOM 928 C CA . ASP A 1 120 ? -9.259 -16.011 17.917 1.00 44.19 120 ASP A CA 1
ATOM 929 C C . ASP A 1 120 ? -9.909 -16.952 18.960 1.00 44.19 120 ASP A C 1
ATOM 931 O O . ASP A 1 120 ? -9.272 -17.866 19.483 1.00 44.19 120 ASP A O 1
ATOM 935 N N . THR A 1 121 ? -11.192 -16.740 19.278 1.00 41.38 121 THR A N 1
ATOM 936 C CA . THR A 1 121 ? -11.992 -17.608 20.156 1.00 41.38 121 THR A CA 1
ATOM 937 C C . THR A 1 121 ? -13.244 -18.101 19.444 1.00 41.38 121 THR A C 1
ATOM 939 O O . THR A 1 121 ? -14.361 -17.680 19.729 1.00 41.38 121 THR A O 1
ATOM 942 N N . THR A 1 122 ? -13.063 -19.054 18.535 1.00 39.78 122 THR A N 1
ATOM 943 C CA . THR A 1 122 ? -14.097 -20.068 18.291 1.00 39.78 122 THR A CA 1
ATOM 944 C C . THR A 1 122 ? -13.463 -21.447 18.454 1.00 39.78 122 THR A C 1
ATOM 946 O O . THR A 1 122 ? -12.409 -21.705 17.880 1.00 39.78 122 THR A O 1
ATOM 949 N N . ASP A 1 123 ? -14.083 -22.239 19.338 1.00 37.47 123 ASP A N 1
ATOM 950 C CA . ASP A 1 123 ? -13.817 -23.652 19.673 1.00 37.47 123 ASP A CA 1
ATOM 951 C C . ASP A 1 123 ? -13.478 -24.545 18.464 1.00 37.47 123 ASP A C 1
ATOM 953 O O . ASP A 1 123 ? -14.147 -24.402 17.411 1.00 37.47 123 ASP A O 1
#

InterPro domains:
  IPR036388 Winged helix-like DNA-binding domain superfamily [G3DSA:1.10.10.10] (4-116)

Sequence (123 aa):
MSNTSTQVRKLDALDLEILAVLTNNPLWKQKLYETLGKKSIQTIGRRVNDLQDGDLLASCILSPNSLNRDLVIGYKTTDRGRTALEQHHICQAAGCGKIVVDGEDHVHEFTTAADYFDTDTTD